Protein AF-A0A931DF26-F1 (afdb_monomer_lite)

Structure (mmCIF, N/CA/C/O backbone):
data_AF-A0A931DF26-F1
#
_entry.id   AF-A0A931DF26-F1
#
loop_
_atom_site.group_PDB
_atom_site.id
_atom_site.type_symbol
_atom_site.label_atom_id
_atom_site.label_alt_id
_atom_site.label_comp_id
_atom_site.label_asym_id
_atom_site.label_entity_id
_atom_site.label_seq_id
_atom_site.pdbx_PDB_ins_code
_atom_site.Cartn_x
_atom_site.Cartn_y
_atom_site.Cartn_z
_atom_site.occupancy
_atom_site.B_iso_or_equiv
_atom_site.auth_seq_id
_atom_site.auth_comp_id
_atom_site.auth_asym_id
_atom_site.auth_atom_id
_atom_site.pdbx_PDB_model_num
ATOM 1 N N . MET A 1 1 ? -44.031 12.448 -8.230 1.00 43.50 1 MET A N 1
ATOM 2 C CA . MET A 1 1 ? -43.509 11.241 -7.557 1.00 43.50 1 MET A CA 1
ATOM 3 C C . MET A 1 1 ? -42.138 11.600 -7.014 1.00 43.50 1 MET A C 1
ATOM 5 O O . MET A 1 1 ? -41.214 11.759 -7.795 1.00 43.50 1 MET A O 1
ATOM 9 N N . THR A 1 2 ? -42.038 11.878 -5.718 1.00 38.53 2 THR A N 1
ATOM 10 C CA . THR A 1 2 ? -40.796 12.302 -5.058 1.00 38.53 2 THR A CA 1
ATOM 11 C C . THR A 1 2 ? -40.028 11.050 -4.659 1.00 38.53 2 THR A C 1
ATOM 13 O O . THR A 1 2 ? -40.445 10.323 -3.761 1.00 38.53 2 THR A O 1
ATOM 16 N N . THR A 1 3 ? -38.940 10.750 -5.360 1.00 44.12 3 THR A N 1
ATOM 17 C CA . THR A 1 3 ? -38.010 9.684 -4.983 1.00 44.12 3 THR A CA 1
ATOM 18 C C . THR A 1 3 ? -37.317 10.112 -3.695 1.00 44.12 3 THR A C 1
ATOM 20 O O . THR A 1 3 ? -36.485 11.016 -3.698 1.00 44.12 3 THR A O 1
ATOM 23 N N . ALA A 1 4 ? -37.704 9.511 -2.571 1.00 44.88 4 ALA A N 1
ATOM 24 C CA . ALA A 1 4 ? -37.009 9.706 -1.310 1.00 44.88 4 ALA A CA 1
ATOM 25 C C . ALA A 1 4 ? -35.620 9.058 -1.414 1.00 44.88 4 ALA A C 1
ATOM 27 O O . ALA A 1 4 ? -35.497 7.834 -1.469 1.00 44.88 4 ALA A O 1
ATOM 28 N N . THR A 1 5 ? -34.576 9.883 -1.480 1.00 45.72 5 THR A N 1
ATOM 29 C CA . THR A 1 5 ? -33.185 9.441 -1.364 1.00 45.72 5 THR A CA 1
ATOM 30 C C . THR A 1 5 ? -32.969 8.938 0.060 1.00 45.72 5 THR A C 1
ATOM 32 O O . THR A 1 5 ? -32.860 9.732 0.992 1.00 45.72 5 THR A O 1
ATOM 35 N N . LEU A 1 6 ? -32.961 7.617 0.247 1.00 52.72 6 LEU A N 1
ATOM 36 C CA . LEU A 1 6 ? -32.603 7.019 1.532 1.00 52.72 6 LEU A CA 1
ATOM 37 C C . LEU A 1 6 ? -31.105 7.258 1.802 1.00 52.72 6 LEU A C 1
ATOM 39 O O . LEU A 1 6 ? -30.304 7.132 0.870 1.00 52.72 6 LEU A O 1
ATOM 43 N N . PRO A 1 7 ? -30.719 7.615 3.040 1.00 53.91 7 PRO A N 1
ATOM 44 C CA . PRO A 1 7 ? -29.331 7.898 3.377 1.00 53.91 7 PRO A CA 1
ATOM 45 C C . PRO A 1 7 ? -28.479 6.636 3.203 1.00 53.91 7 PRO A C 1
ATOM 47 O O . PRO A 1 7 ? -28.779 5.585 3.768 1.00 53.91 7 PRO A O 1
ATOM 50 N N . LEU A 1 8 ? -27.418 6.745 2.404 1.00 58.38 8 LEU A N 1
ATOM 51 C CA . LEU A 1 8 ? -26.363 5.739 2.324 1.00 58.38 8 LEU A CA 1
ATOM 52 C C . LEU A 1 8 ? -25.671 5.668 3.688 1.00 58.38 8 LEU A C 1
ATOM 54 O O . LEU A 1 8 ? -25.269 6.698 4.232 1.00 58.38 8 LEU A O 1
ATOM 58 N N . THR A 1 9 ? -25.529 4.465 4.245 1.00 68.62 9 THR A N 1
ATOM 59 C CA . THR A 1 9 ? -24.714 4.283 5.450 1.00 68.62 9 THR A CA 1
ATOM 60 C C . THR A 1 9 ? -23.270 4.139 4.990 1.00 68.62 9 THR A C 1
ATOM 62 O O . THR A 1 9 ? -22.875 3.088 4.493 1.00 68.62 9 THR A O 1
ATOM 65 N N . SER A 1 10 ? -22.498 5.222 5.077 1.00 75.12 10 SER A N 1
ATOM 66 C CA . SER A 1 10 ? -21.069 5.199 4.774 1.00 75.12 10 SER A CA 1
ATOM 67 C C . SER A 1 10 ? -20.276 4.832 6.026 1.00 75.12 10 SER A C 1
ATOM 69 O O . SER A 1 10 ? -20.421 5.434 7.092 1.00 75.12 10 SER A O 1
ATOM 71 N N . ILE A 1 11 ? -19.431 3.813 5.905 1.00 82.75 11 ILE A N 1
ATOM 72 C CA . ILE A 1 11 ? -18.545 3.356 6.973 1.00 82.75 11 ILE A CA 1
ATOM 73 C C . ILE A 1 11 ? -17.156 3.904 6.678 1.00 82.75 11 ILE A C 1
ATOM 75 O O . ILE A 1 11 ? -16.602 3.662 5.611 1.00 82.75 11 ILE A O 1
ATOM 79 N N . ARG A 1 12 ? -16.574 4.650 7.619 1.00 84.50 12 ARG A N 1
ATOM 80 C CA . ARG A 1 12 ? -15.250 5.264 7.456 1.00 84.50 12 ARG A CA 1
ATOM 81 C C . ARG A 1 12 ? -14.206 4.571 8.321 1.00 84.50 12 ARG A C 1
ATOM 83 O O . ARG A 1 12 ? -14.459 4.269 9.487 1.00 84.50 12 ARG A O 1
ATOM 90 N N . CYS A 1 13 ? -13.009 4.387 7.772 1.00 86.56 13 CYS A N 1
ATOM 91 C CA . CYS A 1 13 ? -11.859 3.934 8.544 1.00 86.56 13 CYS A CA 1
ATOM 92 C C . CYS A 1 13 ? -11.467 5.010 9.560 1.00 86.56 13 CYS A C 1
ATOM 94 O O . CYS A 1 13 ? -11.355 6.186 9.222 1.00 86.56 13 CYS A O 1
ATOM 96 N N . GLN A 1 14 ? -11.210 4.628 10.810 1.00 89.19 14 GLN A N 1
ATOM 97 C CA . GLN A 1 14 ? -10.779 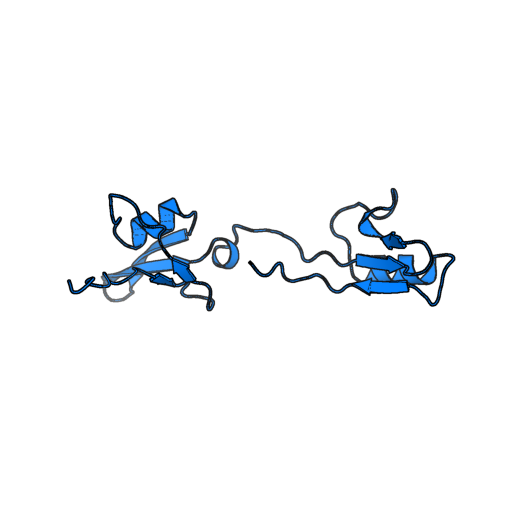5.606 11.814 1.00 89.19 14 GLN A CA 1
ATOM 98 C C . GLN A 1 14 ? -9.331 6.080 11.639 1.00 89.19 14 GLN A C 1
ATOM 100 O O . GLN A 1 14 ? -8.944 7.060 12.268 1.00 89.19 14 GLN A O 1
ATOM 105 N N . ASN A 1 15 ? -8.534 5.407 10.805 1.00 85.38 15 ASN A N 1
ATOM 106 C CA . ASN A 1 15 ? -7.107 5.694 10.642 1.00 85.38 15 ASN A CA 1
ATOM 107 C C . ASN A 1 15 ? -6.750 6.327 9.282 1.00 85.38 15 ASN A C 1
ATOM 109 O O . ASN A 1 15 ? -5.648 6.835 9.113 1.00 85.38 15 ASN A O 1
ATOM 113 N N . CYS A 1 16 ? -7.659 6.309 8.303 1.00 80.12 16 CYS A N 1
ATOM 114 C CA . CYS A 1 16 ? -7.417 6.843 6.959 1.00 80.12 16 CYS A CA 1
ATOM 115 C C . CYS A 1 16 ? -8.728 7.366 6.326 1.00 80.12 16 CYS A C 1
ATOM 117 O O . CYS A 1 16 ? -9.807 7.156 6.884 1.00 80.12 16 CYS A O 1
ATOM 119 N N . PRO A 1 17 ? -8.691 8.086 5.187 1.00 84.69 17 PRO A N 1
ATOM 120 C CA . PRO A 1 17 ? -9.901 8.638 4.574 1.00 84.69 17 PRO A CA 1
ATOM 121 C C . PRO A 1 17 ? -10.759 7.598 3.835 1.00 84.69 17 PRO A C 1
ATOM 123 O O . PRO A 1 17 ? -11.815 7.967 3.336 1.00 84.69 17 PRO A O 1
ATOM 126 N N . VAL A 1 18 ? -10.342 6.326 3.777 1.00 79.31 18 VAL A N 1
ATOM 127 C CA . VAL A 1 18 ? -11.081 5.261 3.085 1.00 79.31 18 VAL A CA 1
ATOM 128 C C . VAL A 1 18 ? -12.474 5.092 3.688 1.00 79.31 18 VAL A C 1
ATOM 130 O O . VAL A 1 18 ? -12.644 4.990 4.910 1.00 79.31 18 VAL A O 1
ATOM 133 N N . THR A 1 19 ? -13.461 5.030 2.801 1.00 83.44 19 THR A N 1
ATOM 134 C CA . THR A 1 19 ? -14.866 4.788 3.113 1.00 83.44 19 THR A CA 1
ATOM 135 C C . THR A 1 19 ? -15.371 3.583 2.340 1.00 83.44 19 THR A C 1
ATOM 137 O O . THR A 1 19 ? -15.035 3.409 1.174 1.00 83.44 19 THR A O 1
ATOM 140 N N . PHE A 1 20 ? -16.202 2.778 2.985 1.00 76.81 20 PHE A N 1
ATOM 141 C CA . PHE A 1 20 ? -16.990 1.736 2.352 1.00 76.81 20 PHE A CA 1
ATOM 142 C C . PHE A 1 20 ? -18.447 2.189 2.297 1.00 76.81 20 PHE A C 1
ATOM 144 O O . PHE A 1 20 ? -19.022 2.597 3.312 1.00 76.81 20 PHE A O 1
ATOM 151 N N . GLU A 1 21 ? -19.027 2.127 1.106 1.00 76.94 21 GLU A N 1
ATOM 152 C CA . GLU A 1 21 ? -20.457 2.312 0.899 1.00 76.94 21 GLU A CA 1
ATOM 153 C C . GLU A 1 21 ? -21.104 0.933 0.812 1.00 76.94 21 GLU A C 1
ATOM 155 O O . GLU A 1 21 ? -20.734 0.120 -0.034 1.00 76.94 21 GLU A O 1
ATOM 160 N N . GLU A 1 22 ? -22.054 0.652 1.700 1.00 63.22 22 GLU A N 1
ATOM 161 C CA . GLU A 1 22 ? -22.740 -0.637 1.703 1.00 63.22 22 GLU A CA 1
ATOM 162 C C . GLU A 1 22 ? -23.566 -0.786 0.406 1.00 63.22 22 GLU A C 1
ATOM 164 O O . GLU A 1 22 ? -24.458 0.038 0.150 1.00 63.22 22 GLU A O 1
ATOM 169 N N . PRO A 1 23 ? -23.292 -1.794 -0.450 1.00 53.47 23 PRO A N 1
ATOM 170 C CA . PRO A 1 23 ? -24.066 -1.999 -1.666 1.00 53.47 23 PRO A CA 1
ATOM 171 C C . PRO A 1 23 ? -25.513 -2.325 -1.285 1.00 53.47 23 PRO A C 1
ATOM 173 O O . PRO A 1 23 ? -25.767 -3.179 -0.440 1.00 53.47 23 PRO A O 1
ATOM 176 N N . ARG A 1 24 ? -26.468 -1.616 -1.903 1.00 53.25 24 ARG A N 1
ATOM 177 C CA . ARG A 1 24 ? -27.909 -1.676 -1.595 1.00 53.25 24 ARG A CA 1
ATOM 178 C C . ARG A 1 24 ? -28.425 -3.123 -1.550 1.00 53.25 24 ARG A C 1
ATOM 180 O O . ARG A 1 24 ? -28.730 -3.708 -2.587 1.00 53.25 24 ARG A O 1
ATOM 187 N N . GLY A 1 25 ? -28.567 -3.671 -0.345 1.00 53.19 25 GLY A N 1
ATOM 188 C CA . GLY A 1 25 ? -29.165 -4.977 -0.074 1.00 53.19 25 GLY A CA 1
ATOM 189 C C . GLY A 1 25 ? -30.521 -4.871 0.628 1.00 53.19 25 GLY A C 1
ATOM 190 O O . GLY A 1 25 ? -30.892 -3.828 1.158 1.00 53.19 25 GLY A O 1
ATOM 191 N N . ARG A 1 26 ? -31.275 -5.980 0.655 1.00 50.00 26 ARG A N 1
ATOM 192 C CA . ARG A 1 26 ? -32.592 -6.096 1.325 1.00 50.00 26 ARG A CA 1
ATOM 193 C C . ARG A 1 26 ? -32.511 -6.020 2.861 1.00 50.00 26 ARG A C 1
ATOM 195 O O . ARG A 1 26 ? -33.544 -5.979 3.521 1.00 50.00 26 ARG A O 1
ATOM 202 N N . TYR A 1 27 ? -31.295 -6.009 3.401 1.00 52.75 27 TYR A N 1
ATOM 203 C CA . TYR A 1 27 ? -30.974 -5.968 4.820 1.00 52.75 27 TYR A CA 1
ATOM 204 C C . TYR A 1 27 ? -29.876 -4.923 5.013 1.00 52.75 27 TYR A C 1
ATOM 206 O O . TYR A 1 27 ? -28.766 -5.130 4.536 1.00 52.75 27 TYR A O 1
ATOM 214 N N . THR A 1 28 ? -30.187 -3.806 5.672 1.00 59.91 28 THR A N 1
ATOM 215 C CA . THR A 1 28 ? -29.172 -2.900 6.217 1.00 59.91 28 THR A CA 1
ATOM 216 C C . THR A 1 28 ? -28.641 -3.531 7.492 1.00 59.91 28 THR A C 1
ATOM 218 O O . THR A 1 28 ? -29.369 -3.652 8.482 1.00 59.91 28 THR A O 1
ATOM 221 N N . LEU A 1 29 ? -27.392 -3.987 7.463 1.00 59.25 29 LEU A N 1
ATOM 222 C CA . LEU A 1 29 ? -26.734 -4.448 8.680 1.00 59.25 29 LEU A CA 1
ATOM 223 C C . LEU A 1 29 ? -26.373 -3.229 9.550 1.00 59.25 29 LEU A C 1
ATOM 225 O O . LEU A 1 29 ? -26.131 -2.139 9.025 1.00 59.25 29 LEU A O 1
ATOM 229 N N . PRO A 1 30 ? -26.320 -3.359 10.888 1.00 66.75 30 PRO A N 1
ATOM 230 C CA . PRO A 1 30 ? -25.681 -2.345 11.719 1.00 66.75 30 PRO A CA 1
ATOM 231 C C . PRO A 1 30 ? -24.259 -2.073 11.209 1.00 66.75 30 PRO A C 1
ATOM 233 O O . PRO A 1 30 ? -23.570 -3.001 10.791 1.00 66.75 30 PRO A O 1
ATOM 236 N N . GLY A 1 31 ? -23.784 -0.824 11.281 1.00 73.25 31 GLY A N 1
ATOM 237 C CA . GLY A 1 31 ? -22.517 -0.428 10.641 1.00 73.25 31 GLY A CA 1
ATOM 238 C C . GLY A 1 31 ? -21.291 -1.266 11.041 1.00 73.25 31 GLY A C 1
ATOM 239 O O . GLY A 1 31 ? -20.374 -1.434 10.245 1.00 73.25 31 GLY A O 1
ATOM 240 N N . ALA A 1 32 ? -21.275 -1.846 12.245 1.00 78.81 32 ALA A N 1
ATOM 241 C CA . ALA A 1 32 ? -20.231 -2.782 12.666 1.00 78.81 32 ALA A CA 1
ATOM 242 C C . ALA A 1 32 ? -20.317 -4.139 11.941 1.00 78.81 32 ALA A C 1
ATOM 244 O O . ALA A 1 32 ? -19.299 -4.678 11.515 1.00 78.81 32 ALA A O 1
ATOM 245 N N . ASP A 1 33 ? -21.515 -4.687 11.765 1.00 80.88 33 ASP A N 1
ATOM 246 C CA . ASP A 1 33 ? -21.711 -5.977 11.099 1.00 80.88 33 ASP A CA 1
ATOM 247 C C . ASP A 1 33 ? -21.530 -5.859 9.587 1.00 80.88 33 ASP A C 1
ATOM 249 O O . ASP A 1 33 ? -20.898 -6.721 8.979 1.00 80.88 33 ASP A O 1
ATOM 253 N N . ALA A 1 34 ? -21.977 -4.748 9.000 1.00 78.88 34 ALA A N 1
ATOM 254 C CA . ALA A 1 34 ? -21.681 -4.389 7.618 1.00 78.88 34 ALA A CA 1
ATOM 255 C C . ALA A 1 34 ? -20.167 -4.274 7.369 1.00 78.88 34 ALA A C 1
ATOM 257 O O . ALA A 1 34 ? -19.653 -4.837 6.404 1.00 78.88 34 ALA A O 1
ATOM 258 N N . ALA A 1 35 ? -19.429 -3.620 8.276 1.00 80.81 35 ALA A N 1
ATOM 259 C CA . ALA A 1 35 ? -17.972 -3.536 8.197 1.00 80.81 35 ALA A CA 1
ATOM 260 C C . ALA A 1 35 ? -17.320 -4.929 8.250 1.00 80.81 35 ALA A C 1
ATOM 262 O O . ALA A 1 35 ? -16.479 -5.247 7.410 1.00 80.81 35 ALA A O 1
ATOM 263 N N . ARG A 1 36 ? -17.733 -5.789 9.192 1.00 84.00 36 ARG A N 1
ATOM 264 C CA . ARG A 1 36 ? -17.226 -7.171 9.283 1.00 84.00 36 ARG A CA 1
ATOM 265 C C . ARG A 1 36 ? -17.517 -7.969 8.012 1.00 84.00 36 ARG A C 1
ATOM 267 O O . ARG A 1 36 ? -16.624 -8.651 7.518 1.00 84.00 36 ARG A O 1
ATOM 274 N N . ALA A 1 37 ? -18.733 -7.865 7.475 1.00 80.31 37 ALA A N 1
ATOM 275 C CA . ALA A 1 37 ? -19.131 -8.530 6.235 1.00 80.31 37 ALA A CA 1
ATOM 276 C C . ALA A 1 37 ? -18.310 -8.049 5.026 1.00 80.31 37 ALA A C 1
ATOM 278 O O . ALA A 1 37 ? -18.002 -8.841 4.142 1.00 80.31 37 ALA A O 1
ATOM 279 N N . ALA A 1 38 ? -17.890 -6.780 5.028 1.00 77.44 38 ALA A N 1
ATOM 280 C CA . ALA A 1 38 ? -16.990 -6.202 4.032 1.00 77.44 38 ALA A CA 1
ATOM 281 C C . ALA A 1 38 ? -15.501 -6.552 4.254 1.00 77.44 38 ALA A C 1
ATOM 283 O O . ALA A 1 38 ? -14.636 -6.015 3.565 1.00 77.44 38 ALA A O 1
ATOM 284 N N . GLY A 1 39 ? -15.169 -7.404 5.232 1.00 81.06 39 GLY A N 1
ATOM 285 C CA . GLY A 1 39 ? -13.789 -7.788 5.552 1.00 81.06 39 GLY A CA 1
ATOM 286 C C . GLY A 1 39 ? -13.015 -6.757 6.380 1.00 81.06 39 GLY A C 1
ATOM 287 O O . GLY A 1 39 ? -11.815 -6.919 6.612 1.00 81.06 39 GLY A O 1
ATOM 288 N N . TRP A 1 40 ? -13.673 -5.701 6.863 1.00 87.56 40 TRP A N 1
ATOM 289 C CA . TRP A 1 40 ? -13.044 -4.703 7.719 1.00 87.56 40 TRP A CA 1
ATOM 290 C C . TRP A 1 40 ? -12.882 -5.227 9.145 1.00 87.56 40 TRP A C 1
ATOM 292 O O . TRP A 1 40 ? -13.651 -6.052 9.642 1.00 87.56 40 TRP A O 1
ATOM 302 N N . THR A 1 41 ? -11.870 -4.714 9.842 1.00 89.69 41 THR A N 1
ATOM 303 C CA . THR A 1 41 ? -11.641 -5.068 11.242 1.00 89.69 41 THR A CA 1
ATOM 304 C C . THR A 1 41 ? -12.435 -4.144 12.144 1.00 89.69 41 THR A C 1
ATOM 306 O O . THR A 1 41 ? -12.226 -2.931 12.158 1.00 89.69 41 THR A O 1
ATOM 309 N N . VAL A 1 42 ? -13.314 -4.740 12.942 1.00 90.88 42 VAL A N 1
ATOM 310 C CA . VAL A 1 42 ? -14.060 -4.040 13.981 1.00 90.88 42 VAL A CA 1
ATOM 311 C C . VAL A 1 42 ? -13.498 -4.433 15.335 1.00 90.88 42 VAL A C 1
ATOM 313 O O . VAL A 1 42 ? -13.507 -5.607 15.702 1.00 90.88 42 VAL A O 1
ATOM 316 N N . TRP A 1 43 ? -13.002 -3.444 16.067 1.00 89.69 43 TRP A N 1
ATOM 317 C CA . TRP A 1 43 ? -12.562 -3.591 17.443 1.00 89.69 43 TRP A CA 1
ATOM 318 C C . TRP A 1 43 ? -13.643 -3.077 18.387 1.00 89.69 43 TRP A C 1
ATOM 320 O O . TRP A 1 43 ? -14.136 -1.959 18.228 1.00 89.69 43 TRP A O 1
ATOM 330 N N . GLU A 1 44 ? -13.983 -3.884 19.383 1.00 91.50 44 GLU A N 1
ATOM 331 C CA . GLU A 1 44 ? -14.911 -3.528 20.450 1.00 91.50 44 GLU A CA 1
ATOM 332 C C . GLU A 1 44 ? -14.183 -3.640 21.781 1.00 91.50 44 GLU A C 1
ATOM 334 O O . GLU A 1 44 ? -13.509 -4.631 22.062 1.00 91.50 44 GLU A O 1
ATOM 339 N N . GLY A 1 45 ? -14.314 -2.614 22.609 1.00 89.31 45 GLY A N 1
ATOM 340 C CA . GLY A 1 45 ? -13.715 -2.614 23.931 1.00 89.31 45 GLY A CA 1
ATOM 341 C C . GLY A 1 45 ? -14.261 -1.495 24.792 1.00 89.31 45 GLY A C 1
ATOM 342 O O . GLY A 1 45 ? -15.094 -0.698 24.361 1.00 89.31 45 GLY A O 1
ATOM 343 N N . ASN A 1 46 ? -13.776 -1.435 26.024 1.00 93.88 46 ASN A N 1
ATOM 344 C CA . ASN A 1 46 ? -14.124 -0.371 26.952 1.00 93.88 46 ASN A CA 1
ATOM 345 C C . ASN A 1 46 ? -13.012 0.674 26.972 1.00 93.88 46 ASN A C 1
ATO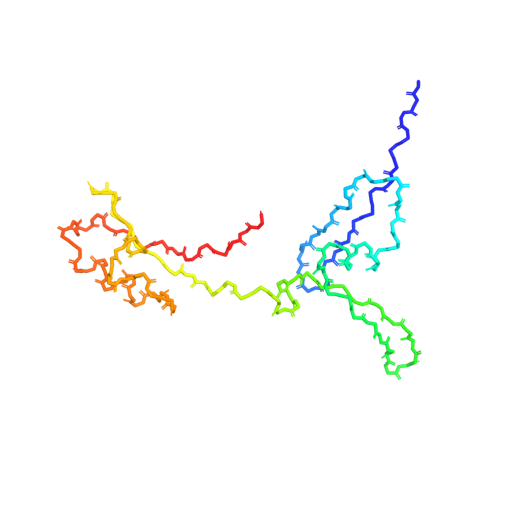M 347 O O . ASN A 1 46 ? -11.825 0.344 26.969 1.00 93.88 46 ASN A O 1
ATOM 351 N N . THR A 1 47 ? -13.388 1.949 27.007 1.00 87.19 47 THR A N 1
ATOM 352 C CA . THR A 1 47 ? -12.442 3.010 27.358 1.00 87.19 47 THR A CA 1
ATOM 353 C C . THR A 1 47 ? -12.016 2.866 28.819 1.00 87.19 47 THR A C 1
ATOM 355 O O . THR A 1 47 ? -12.673 2.183 29.606 1.00 87.19 47 THR A O 1
ATOM 358 N N . LEU A 1 48 ? -10.959 3.580 29.219 1.00 87.88 48 LEU A N 1
ATOM 359 C CA . LEU A 1 48 ? -10.534 3.656 30.624 1.00 87.88 48 LEU A CA 1
ATOM 360 C C . LEU A 1 48 ? -11.658 4.129 31.569 1.00 87.88 48 LEU A C 1
ATOM 362 O O . LEU A 1 48 ? -11.636 3.807 32.749 1.00 87.88 48 LEU A O 1
ATOM 366 N N . GLY A 1 49 ? -12.657 4.855 31.051 1.00 91.38 49 GLY A N 1
ATOM 367 C CA . GLY A 1 49 ? -13.845 5.287 31.795 1.00 91.38 49 GLY A CA 1
ATOM 368 C C . GLY A 1 49 ? -15.010 4.288 31.792 1.00 91.38 49 GLY A C 1
ATOM 369 O O . GLY A 1 49 ? -16.117 4.669 32.156 1.00 91.38 49 GLY A O 1
ATOM 370 N N . GLY A 1 50 ? -14.814 3.051 31.322 1.00 89.94 50 GLY A N 1
ATOM 371 C CA . GLY A 1 50 ? -15.843 2.001 31.306 1.00 89.94 50 GLY A CA 1
ATOM 372 C C . GLY A 1 50 ? -16.892 2.127 30.195 1.00 89.94 50 GLY A C 1
ATOM 373 O O . GLY A 1 50 ? -17.834 1.341 30.152 1.00 89.94 50 GLY A O 1
ATOM 374 N N . LYS A 1 51 ? -16.749 3.093 29.279 1.00 90.44 51 LYS A N 1
ATOM 375 C CA . LYS A 1 51 ? -17.673 3.264 28.149 1.00 90.44 51 LYS A CA 1
ATOM 376 C C . LYS A 1 51 ? -17.314 2.304 27.018 1.00 90.44 51 LYS A C 1
ATOM 378 O O . LYS A 1 51 ? -16.174 2.325 26.554 1.00 90.44 51 LYS A O 1
ATOM 383 N N . GLN A 1 52 ? -18.296 1.557 26.520 1.00 89.56 52 GLN A N 1
ATOM 384 C CA . GLN A 1 52 ? -18.128 0.721 25.335 1.00 89.56 52 GLN A CA 1
ATOM 385 C C . GLN A 1 52 ? -17.884 1.589 24.092 1.00 89.56 52 GLN A C 1
ATOM 387 O O . GLN A 1 52 ? -18.584 2.577 23.848 1.00 89.56 52 GLN A O 1
ATOM 392 N N . VAL A 1 53 ? -16.867 1.232 23.317 1.00 88.06 53 VAL A N 1
ATOM 393 C CA . VAL A 1 53 ? -16.496 1.889 22.065 1.00 88.06 53 VAL A CA 1
ATOM 394 C C . VAL A 1 53 ? -16.280 0.854 20.973 1.00 88.06 53 VAL A C 1
ATOM 396 O O . VAL A 1 53 ? -15.707 -0.210 21.202 1.00 88.06 53 VAL A O 1
ATOM 399 N N . THR A 1 54 ? -16.702 1.219 19.768 1.00 87.56 54 THR A N 1
ATOM 400 C CA . THR A 1 54 ? -16.487 0.440 18.552 1.00 87.56 54 THR A CA 1
ATOM 401 C C . THR A 1 54 ? -15.581 1.240 17.628 1.00 87.56 54 THR A C 1
ATOM 403 O O . THR A 1 54 ? -15.836 2.416 17.353 1.00 87.56 54 THR A O 1
ATOM 406 N N . ARG A 1 55 ? -14.498 0.619 17.162 1.00 89.00 55 ARG A N 1
ATOM 407 C CA . ARG A 1 55 ? -13.573 1.195 16.184 1.00 89.00 55 ARG A CA 1
ATOM 408 C C . ARG A 1 55 ? -13.539 0.333 14.940 1.00 89.00 55 ARG A C 1
ATOM 410 O O . ARG A 1 55 ? -13.497 -0.887 15.033 1.00 89.00 55 ARG A O 1
ATOM 417 N N . VAL A 1 56 ? -13.549 0.983 13.786 1.00 89.00 56 VAL A N 1
ATOM 418 C CA . VAL A 1 56 ? -13.615 0.324 12.485 1.00 89.00 56 VAL A CA 1
ATOM 419 C C . VAL A 1 56 ? -12.373 0.701 11.687 1.00 89.00 56 VAL A C 1
ATOM 421 O O . VAL A 1 56 ? -12.051 1.882 11.534 1.00 89.00 56 VAL A O 1
ATOM 424 N N . TYR A 1 57 ? -11.667 -0.316 11.209 1.00 88.50 57 TYR A N 1
ATOM 425 C CA . TYR A 1 57 ? -10.418 -0.199 10.470 1.00 88.50 57 TYR A CA 1
ATOM 426 C C . TYR A 1 57 ? -10.552 -0.931 9.140 1.00 88.50 57 TYR A C 1
ATOM 428 O O . TYR A 1 57 ? -10.986 -2.085 9.110 1.00 88.50 57 TYR A O 1
ATOM 436 N N . CYS A 1 58 ? -10.158 -0.281 8.045 1.00 85.00 58 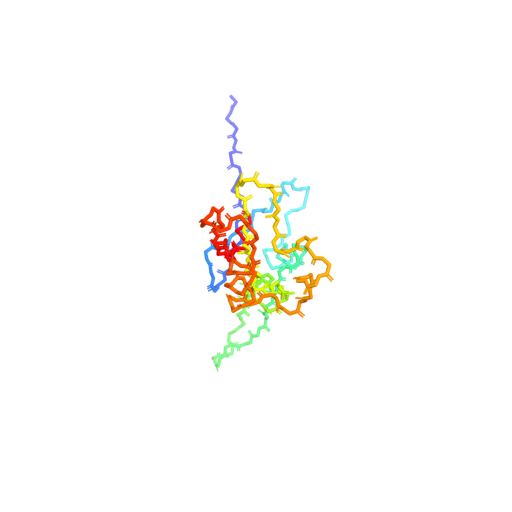CYS A N 1
ATOM 437 C CA . CYS A 1 58 ? -10.039 -0.971 6.765 1.00 85.00 58 CYS A CA 1
ATOM 438 C C . CYS A 1 58 ? -8.985 -2.094 6.859 1.00 85.00 58 CYS A C 1
ATOM 440 O O . CYS A 1 58 ? -8.109 -2.024 7.734 1.00 85.00 58 CYS A O 1
ATOM 442 N N . PRO A 1 59 ? -9.040 -3.115 5.982 1.00 81.81 59 PRO A N 1
ATOM 443 C CA . PRO A 1 59 ? -8.092 -4.236 5.998 1.00 81.81 59 PRO A CA 1
ATOM 444 C C . PRO A 1 59 ? -6.623 -3.787 6.062 1.00 81.81 59 PRO A C 1
ATOM 446 O O . PRO A 1 59 ? -5.829 -4.352 6.812 1.00 81.81 59 PRO A O 1
ATOM 449 N N . TRP A 1 60 ? -6.300 -2.684 5.388 1.00 75.56 60 TRP A N 1
ATOM 450 C CA . TRP A 1 60 ? -4.971 -2.079 5.342 1.00 75.56 60 TRP A CA 1
ATOM 451 C C . TRP A 1 60 ? -4.522 -1.544 6.702 1.00 75.56 60 TRP A C 1
ATOM 453 O O . TRP A 1 60 ? -3.494 -1.947 7.237 1.00 75.56 60 TRP A O 1
ATOM 463 N N . CYS A 1 61 ? -5.316 -0.660 7.313 1.00 82.31 61 CYS A N 1
ATOM 464 C CA . CYS A 1 61 ? -4.995 -0.090 8.626 1.00 82.31 61 CYS A CA 1
ATOM 465 C C . CYS A 1 61 ? -5.066 -1.120 9.758 1.00 82.31 61 CYS A C 1
ATOM 467 O O . CYS A 1 61 ? -4.500 -0.892 10.823 1.00 82.31 61 CYS A O 1
ATOM 469 N N . ALA A 1 62 ? -5.750 -2.241 9.533 1.00 83.69 62 ALA A N 1
ATOM 470 C CA . ALA A 1 62 ? -5.752 -3.383 10.433 1.00 83.69 62 ALA A CA 1
ATOM 471 C C . ALA A 1 62 ? -4.535 -4.313 10.250 1.00 83.69 62 ALA A C 1
ATOM 473 O O . ALA A 1 62 ? -4.442 -5.314 10.957 1.00 83.69 62 ALA A O 1
ATOM 474 N N . GLY A 1 63 ? -3.628 -4.014 9.310 1.00 74.19 63 GLY A N 1
ATOM 475 C CA . GLY A 1 63 ? -2.441 -4.823 9.023 1.00 74.19 63 GLY A CA 1
ATOM 476 C C . GLY A 1 63 ? -2.745 -6.159 8.340 1.00 74.19 63 GLY A C 1
ATOM 477 O O . GLY A 1 63 ? -1.961 -7.096 8.475 1.00 74.19 63 GLY A O 1
ATOM 478 N N . ARG A 1 64 ? -3.896 -6.276 7.659 1.00 63.91 64 ARG A N 1
ATOM 479 C CA . ARG A 1 64 ? -4.333 -7.512 6.986 1.00 63.91 64 ARG A CA 1
ATOM 480 C C . ARG A 1 64 ? -3.972 -7.585 5.502 1.00 63.91 64 ARG A C 1
ATOM 482 O O . ARG A 1 64 ? -3.989 -8.687 4.967 1.00 63.91 64 ARG A O 1
ATOM 489 N N . GLU A 1 65 ? -3.609 -6.474 4.862 1.00 55.56 65 GLU A N 1
ATOM 490 C CA . GLU A 1 65 ? -3.021 -6.477 3.514 1.00 55.56 65 GLU A CA 1
ATOM 491 C C . GLU A 1 65 ? -1.524 -6.177 3.602 1.00 55.56 65 GLU A C 1
ATOM 493 O O . GLU A 1 65 ? -1.107 -5.069 3.936 1.00 55.56 65 GLU A O 1
ATOM 498 N N . LYS A 1 66 ? -0.721 -7.215 3.354 1.00 51.50 66 LYS A N 1
ATOM 499 C CA . LYS A 1 66 ? 0.716 -7.127 3.094 1.00 51.50 66 LYS A CA 1
ATOM 500 C C . LYS A 1 66 ? 0.927 -7.158 1.575 1.00 51.50 66 LYS A C 1
ATOM 502 O O . LYS A 1 66 ? 1.392 -8.170 1.065 1.00 51.50 66 LYS A O 1
ATOM 507 N N . SER A 1 67 ? 0.556 -6.119 0.831 1.00 55.88 67 SER A N 1
ATOM 508 C CA . SER A 1 67 ? 1.269 -5.886 -0.429 1.00 55.88 67 SER A CA 1
ATOM 509 C C . SER A 1 67 ? 2.488 -5.041 -0.073 1.00 55.88 67 SER A C 1
ATOM 511 O O . SER A 1 67 ? 2.382 -3.868 0.288 1.00 55.88 67 SER A O 1
ATOM 513 N N . GLU A 1 68 ? 3.660 -5.680 -0.024 1.00 58.41 68 GLU A N 1
ATOM 514 C CA . GLU A 1 68 ? 4.910 -4.931 0.079 1.00 58.41 68 GLU A CA 1
ATOM 515 C C . GLU A 1 68 ? 5.024 -4.038 -1.165 1.00 58.41 68 GLU A C 1
ATOM 517 O O . GLU A 1 68 ? 4.708 -4.485 -2.269 1.00 58.41 68 GLU A O 1
ATOM 522 N N . PRO A 1 69 ? 5.398 -2.757 -1.015 1.00 60.88 69 PRO A N 1
ATOM 523 C CA . PRO A 1 69 ? 5.498 -1.849 -2.148 1.00 60.88 69 PRO A CA 1
ATOM 524 C C . PRO A 1 69 ? 6.572 -2.350 -3.125 1.00 60.88 69 PRO A C 1
ATOM 526 O O . PRO A 1 69 ? 7.762 -2.273 -2.821 1.00 60.88 69 PRO A O 1
ATOM 529 N N . LYS A 1 70 ? 6.153 -2.837 -4.300 1.00 74.31 70 LYS A N 1
ATOM 530 C CA . LYS A 1 70 ? 7.047 -3.365 -5.342 1.00 74.31 70 LYS A CA 1
ATOM 531 C C . LYS A 1 70 ? 7.542 -2.256 -6.259 1.00 74.31 70 LYS A C 1
ATOM 533 O O . LYS A 1 70 ? 6.744 -1.627 -6.953 1.00 74.31 70 LYS A O 1
ATOM 538 N N . TRP A 1 71 ? 8.847 -2.001 -6.250 1.00 84.12 71 TRP A N 1
ATOM 539 C CA . TRP A 1 71 ? 9.467 -1.181 -7.292 1.00 84.12 71 TRP A CA 1
ATOM 540 C C . TRP A 1 71 ? 9.426 -1.927 -8.633 1.00 84.12 71 TRP A C 1
ATOM 542 O O . TRP A 1 71 ? 9.240 -3.139 -8.660 1.00 84.12 71 TRP A O 1
ATOM 552 N N . ASP A 1 72 ? 9.573 -1.213 -9.743 1.00 86.69 72 ASP A N 1
ATOM 553 C CA . ASP A 1 72 ? 9.727 -1.821 -11.069 1.00 86.69 72 ASP A CA 1
ATOM 554 C C . ASP A 1 72 ? 10.586 -0.897 -11.951 1.00 86.69 72 ASP A C 1
ATOM 556 O O . ASP A 1 72 ? 10.803 0.277 -11.627 1.00 86.69 72 ASP A O 1
ATOM 560 N N . ALA A 1 73 ? 11.110 -1.414 -13.057 1.00 88.00 73 ALA A N 1
ATOM 561 C CA . ALA A 1 73 ? 11.821 -0.631 -14.064 1.00 88.00 73 ALA A CA 1
ATOM 562 C C . ALA A 1 73 ? 11.342 -1.061 -15.449 1.00 88.00 73 ALA A C 1
ATOM 564 O O . ALA A 1 73 ? 11.210 -2.253 -15.708 1.00 88.00 73 ALA A O 1
ATOM 565 N N . ARG A 1 74 ? 11.056 -0.098 -16.331 1.00 90.69 74 ARG A N 1
ATOM 566 C CA . ARG A 1 74 ? 10.472 -0.366 -17.652 1.00 90.69 74 ARG A CA 1
ATOM 567 C C . ARG A 1 74 ? 11.285 0.263 -18.760 1.00 90.69 74 ARG A C 1
ATOM 569 O O . ARG A 1 74 ? 11.717 1.410 -18.640 1.00 90.69 74 ARG A O 1
ATOM 576 N N . CYS A 1 75 ? 11.467 -0.482 -19.845 1.00 91.62 75 CYS A N 1
ATOM 577 C CA . CYS A 1 75 ? 12.112 0.009 -21.051 1.00 91.62 75 CYS A CA 1
ATOM 578 C C . CYS A 1 75 ? 11.085 0.347 -22.134 1.00 91.62 75 CYS A C 1
ATOM 580 O O . CYS A 1 75 ? 10.365 -0.528 -22.600 1.00 91.62 75 CYS A O 1
ATOM 582 N N . GLU A 1 76 ? 11.082 1.590 -22.615 1.00 87.75 76 GLU A N 1
ATOM 583 C CA . GLU A 1 76 ? 10.174 2.014 -23.696 1.00 87.75 76 GLU A CA 1
ATOM 584 C C . GLU A 1 76 ? 10.599 1.503 -25.082 1.00 87.75 76 GLU A C 1
ATOM 586 O O . GLU A 1 76 ? 9.804 1.482 -26.017 1.00 87.75 76 GLU A O 1
ATOM 591 N N . THR A 1 77 ? 11.859 1.089 -25.233 1.00 89.12 77 THR A N 1
ATOM 592 C CA . THR A 1 77 ? 12.422 0.674 -26.526 1.00 89.12 77 THR A CA 1
ATOM 593 C C . THR A 1 77 ? 12.085 -0.772 -26.875 1.00 89.12 77 THR A C 1
ATOM 595 O O . THR A 1 77 ? 11.861 -1.091 -28.042 1.00 89.12 77 THR A O 1
ATOM 598 N N . CYS A 1 78 ? 12.091 -1.664 -25.887 1.00 90.00 78 CYS A N 1
ATOM 599 C CA . CYS A 1 78 ? 11.824 -3.092 -26.075 1.00 90.00 78 CYS A CA 1
ATOM 600 C C . CYS A 1 78 ? 10.597 -3.593 -25.310 1.00 90.00 78 CYS A C 1
ATOM 602 O O . CYS A 1 78 ? 10.319 -4.787 -25.389 1.00 90.00 78 CYS A O 1
ATOM 604 N N . ASP A 1 79 ? 9.884 -2.698 -24.619 1.00 87.25 79 ASP A N 1
ATOM 605 C CA . ASP A 1 79 ? 8.650 -2.983 -23.880 1.00 87.25 79 ASP A CA 1
ATOM 606 C C . ASP A 1 79 ? 8.815 -4.091 -22.824 1.00 87.25 79 ASP A C 1
ATOM 608 O O . ASP A 1 79 ? 7.927 -4.907 -22.608 1.00 87.25 79 ASP A O 1
ATOM 612 N N . SER A 1 80 ? 9.993 -4.151 -22.191 1.00 87.75 80 SER A N 1
ATOM 613 C CA . SER A 1 80 ? 10.290 -5.100 -21.112 1.00 87.75 80 SER A CA 1
ATOM 614 C C . SER A 1 80 ? 10.215 -4.430 -19.743 1.00 87.75 80 SER A C 1
ATOM 616 O O . SER A 1 80 ? 10.721 -3.310 -19.581 1.00 87.75 80 SER A O 1
ATOM 618 N N . ALA A 1 81 ? 9.675 -5.141 -18.753 1.00 85.38 81 ALA A N 1
ATOM 619 C CA . ALA A 1 81 ? 9.724 -4.757 -17.347 1.00 85.38 81 ALA A CA 1
ATOM 620 C C . ALA A 1 81 ? 10.656 -5.669 -16.536 1.00 85.38 81 ALA A C 1
ATOM 622 O O . ALA A 1 81 ? 10.719 -6.877 -16.764 1.00 85.38 81 ALA A O 1
ATOM 623 N N . ALA A 1 82 ? 11.350 -5.099 -15.550 1.00 84.19 82 ALA A N 1
ATOM 624 C CA . ALA A 1 82 ? 12.224 -5.856 -14.657 1.00 84.19 82 ALA A CA 1
ATOM 625 C C . ALA A 1 82 ? 11.448 -6.934 -13.884 1.00 84.19 82 ALA A C 1
ATOM 627 O O . ALA A 1 82 ? 11.926 -8.052 -13.724 1.00 84.19 82 ALA A O 1
ATOM 628 N N . SER A 1 83 ? 10.215 -6.625 -13.477 1.00 76.9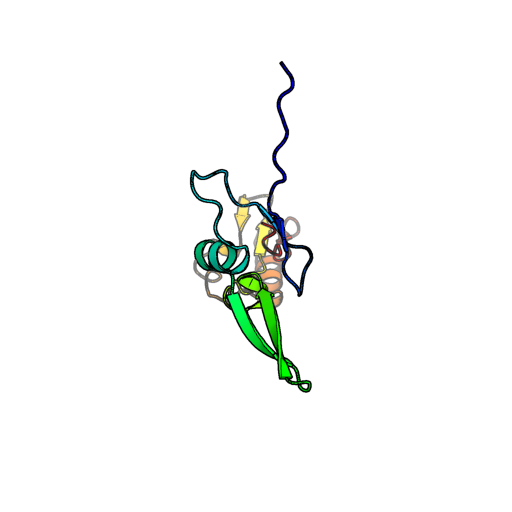4 83 SER A N 1
ATOM 629 C CA . SER A 1 83 ? 9.305 -7.572 -12.818 1.00 76.94 83 SER A CA 1
ATOM 630 C C . SER A 1 83 ? 8.903 -8.795 -13.663 1.00 76.94 83 SER A C 1
ATOM 632 O O . SER A 1 83 ? 8.383 -9.762 -13.108 1.00 76.94 83 SER A O 1
ATOM 634 N N . GLU A 1 84 ? 9.139 -8.779 -14.978 1.00 80.62 84 GLU A N 1
ATOM 635 C CA . GLU A 1 84 ? 8.802 -9.867 -15.910 1.00 80.62 84 GLU A CA 1
ATOM 636 C C . GLU A 1 84 ? 10.018 -10.730 -16.291 1.00 80.62 84 GLU A C 1
ATOM 638 O O . GLU A 1 84 ? 9.872 -11.718 -17.009 1.00 80.62 84 GLU A O 1
ATOM 643 N N . GLU A 1 85 ? 11.221 -10.375 -15.830 1.00 75.81 85 GLU A N 1
ATOM 644 C CA . GLU A 1 85 ? 12.461 -11.065 -16.187 1.00 75.81 85 GLU A CA 1
ATOM 645 C C . GLU A 1 85 ? 12.801 -12.170 -15.168 1.00 75.81 85 GLU A C 1
ATOM 647 O O . GLU A 1 85 ? 12.791 -11.943 -13.957 1.00 75.81 85 GLU A O 1
ATOM 652 N N . ASP A 1 86 ? 13.158 -13.368 -15.653 1.00 59.97 86 ASP A N 1
ATOM 653 C CA . ASP A 1 86 ? 13.361 -14.598 -14.855 1.00 59.97 86 ASP A CA 1
ATOM 654 C C . ASP A 1 86 ? 14.472 -14.523 -13.770 1.00 59.97 86 ASP A C 1
ATOM 656 O O . ASP A 1 86 ? 14.674 -15.480 -13.026 1.00 59.97 86 ASP A O 1
ATOM 660 N N . GLY A 1 87 ? 15.186 -13.398 -13.636 1.00 61.53 87 GLY A N 1
ATOM 661 C CA . GLY A 1 87 ? 16.167 -13.129 -12.566 1.00 61.53 87 GLY A CA 1
ATOM 662 C C . GLY A 1 87 ? 15.778 -12.013 -11.585 1.00 61.53 87 GLY A C 1
ATOM 663 O O . GLY A 1 87 ? 16.539 -11.710 -10.670 1.00 61.53 87 GLY A O 1
ATOM 664 N N . TYR A 1 88 ? 14.619 -11.386 -11.792 1.00 58.81 88 TYR A N 1
ATOM 665 C CA . TYR A 1 88 ? 14.151 -10.185 -11.092 1.00 58.81 88 TYR A CA 1
ATOM 666 C C . TYR A 1 88 ? 12.691 -10.331 -10.606 1.00 58.81 88 TYR A C 1
ATOM 668 O O . TYR A 1 88 ? 12.130 -9.411 -10.022 1.00 58.81 88 TYR A O 1
ATOM 676 N N . ALA A 1 89 ? 12.092 -11.515 -10.772 1.00 58.12 89 ALA A N 1
ATOM 677 C CA . ALA A 1 89 ? 10.740 -11.845 -10.317 1.00 58.12 89 ALA A CA 1
ATOM 678 C C . ALA A 1 89 ? 10.640 -12.235 -8.819 1.00 58.12 89 ALA A C 1
ATOM 680 O O . ALA A 1 89 ? 9.562 -12.616 -8.355 1.00 58.12 89 ALA A O 1
ATOM 681 N N . GLU A 1 90 ? 11.737 -12.176 -8.053 1.00 59.75 90 GLU A N 1
ATOM 682 C CA . GLU A 1 90 ? 11.745 -12.539 -6.629 1.00 59.75 90 GLU A CA 1
ATOM 683 C C . GLU A 1 90 ? 11.261 -11.386 -5.730 1.00 59.75 90 GLU A C 1
ATOM 685 O O . GLU A 1 90 ? 11.662 -10.231 -5.869 1.00 59.75 90 GLU A O 1
ATOM 690 N N . ASP A 1 91 ? 10.370 -11.714 -4.790 1.00 61.31 91 ASP A N 1
ATOM 691 C CA . ASP A 1 91 ? 9.821 -10.789 -3.796 1.00 61.31 91 ASP A CA 1
ATOM 692 C C . ASP A 1 91 ? 10.729 -10.767 -2.547 1.00 61.31 91 ASP A C 1
ATOM 694 O O . ASP A 1 91 ? 11.074 -11.846 -2.049 1.00 61.31 91 ASP A O 1
ATOM 698 N N . PRO A 1 92 ? 11.104 -9.595 -2.000 1.00 64.81 92 PRO A N 1
ATOM 699 C CA . PRO A 1 92 ? 10.697 -8.246 -2.399 1.00 64.81 92 PRO A CA 1
ATOM 700 C C . PRO A 1 92 ? 11.618 -7.596 -3.438 1.00 64.81 92 PRO A C 1
ATOM 702 O O . PRO A 1 92 ? 12.835 -7.544 -3.273 1.00 64.81 92 PRO A O 1
ATOM 705 N N . PHE A 1 93 ? 11.008 -6.984 -4.456 1.00 74.06 93 PHE A N 1
ATOM 706 C CA . PHE A 1 93 ? 11.715 -6.203 -5.468 1.00 74.06 93 PHE A CA 1
ATOM 707 C C . PHE A 1 93 ? 11.989 -4.774 -4.988 1.00 74.06 93 PHE A C 1
ATOM 709 O O . PHE A 1 93 ? 11.070 -3.952 -4.855 1.00 74.06 93 PHE A O 1
ATOM 716 N N . THR A 1 94 ? 13.255 -4.464 -4.707 1.00 83.62 94 THR A N 1
ATOM 717 C CA . THR A 1 94 ? 13.646 -3.186 -4.102 1.00 83.62 94 THR A CA 1
ATOM 718 C C . THR A 1 94 ? 13.989 -2.113 -5.141 1.00 83.62 94 THR A C 1
ATOM 720 O O . THR A 1 94 ? 14.190 -2.375 -6.326 1.00 83.62 94 THR A O 1
ATOM 723 N N . ILE A 1 95 ? 14.118 -0.860 -4.689 1.00 86.94 95 ILE A N 1
ATOM 724 C CA . ILE A 1 95 ? 14.621 0.240 -5.530 1.00 86.94 95 ILE A CA 1
ATOM 725 C C . ILE A 1 95 ? 16.048 -0.020 -6.041 1.00 86.94 95 ILE A C 1
ATOM 727 O O . ILE A 1 95 ? 16.428 0.484 -7.096 1.00 86.94 95 ILE A O 1
ATOM 731 N N . GLU A 1 96 ? 16.857 -0.767 -5.287 1.00 85.56 96 GLU A N 1
ATOM 732 C CA . GLU A 1 96 ? 18.231 -1.095 -5.668 1.00 85.56 96 GLU A CA 1
ATOM 733 C C . GLU A 1 96 ? 18.242 -2.115 -6.807 1.00 85.56 96 GLU A C 1
ATOM 735 O O . GLU A 1 96 ? 19.018 -1.961 -7.748 1.00 85.56 96 GLU A O 1
ATOM 740 N N . ASP A 1 97 ? 17.316 -3.076 -6.784 1.00 85.25 97 ASP A N 1
ATOM 741 C CA . ASP A 1 97 ? 17.126 -4.041 -7.870 1.00 85.25 97 ASP A CA 1
ATOM 742 C C . ASP A 1 97 ? 16.631 -3.355 -9.147 1.00 85.25 97 ASP A C 1
ATOM 744 O O . ASP A 1 97 ? 17.186 -3.589 -10.220 1.00 85.25 97 ASP A O 1
ATOM 748 N N . ALA A 1 98 ? 15.679 -2.422 -9.024 1.00 86.75 98 ALA A N 1
ATOM 749 C CA . ALA A 1 98 ? 15.187 -1.621 -10.146 1.00 86.75 98 ALA A CA 1
ATOM 750 C C . ALA A 1 98 ? 16.301 -0.773 -10.796 1.00 86.75 98 ALA A C 1
ATOM 752 O O . ALA A 1 98 ? 16.405 -0.699 -12.020 1.00 86.75 98 ALA A O 1
ATOM 753 N N . LYS A 1 99 ? 17.169 -0.157 -9.979 1.00 88.69 99 LYS A N 1
ATOM 754 C CA . LYS A 1 99 ? 18.335 0.610 -10.457 1.00 88.69 99 LYS A CA 1
ATOM 755 C C . LYS A 1 99 ? 19.395 -0.275 -11.102 1.00 88.69 99 LYS A C 1
ATOM 757 O O . LYS A 1 99 ? 20.003 0.145 -12.082 1.00 88.69 99 LYS A O 1
ATOM 762 N N . ARG A 1 100 ? 19.629 -1.467 -10.548 1.00 88.06 100 ARG A N 1
ATOM 763 C CA . ARG A 1 100 ? 20.564 -2.444 -11.115 1.00 88.06 100 ARG A CA 1
ATOM 764 C C . ARG A 1 100 ? 20.084 -2.893 -12.490 1.00 88.06 100 ARG A C 1
ATOM 766 O O . ARG A 1 100 ? 20.835 -2.777 -13.446 1.00 88.06 100 ARG A O 1
ATOM 773 N N . TRP A 1 101 ? 18.815 -3.292 -12.605 1.00 89.00 101 TRP A N 1
ATOM 774 C CA . TRP A 1 101 ? 18.231 -3.658 -13.897 1.00 89.00 101 TRP A CA 1
ATOM 775 C C . TRP A 1 101 ? 18.318 -2.508 -14.900 1.00 89.00 101 TRP A C 1
ATOM 777 O O . TRP A 1 101 ? 18.752 -2.731 -16.020 1.00 89.00 101 TRP A O 1
ATOM 787 N N . GLN A 1 102 ? 17.993 -1.275 -14.492 1.00 89.00 102 GLN A N 1
ATOM 788 C CA . GLN A 1 102 ? 18.158 -0.089 -15.336 1.00 89.00 102 GLN A CA 1
ATOM 789 C C . GLN A 1 102 ? 19.579 0.001 -15.916 1.00 89.00 102 GLN A C 1
ATOM 791 O O . GLN A 1 102 ? 19.716 -0.005 -17.132 1.00 89.00 102 GLN A O 1
ATOM 796 N N . GLN A 1 103 ? 20.614 -0.030 -15.072 1.00 87.81 103 GLN A N 1
ATOM 797 C CA . GLN A 1 103 ? 22.018 0.081 -15.496 1.00 87.81 103 GLN A CA 1
ATOM 798 C C . GLN A 1 103 ? 22.502 -1.090 -16.363 1.00 87.81 103 GLN A C 1
ATOM 800 O O . GLN A 1 103 ? 23.339 -0.896 -17.245 1.00 87.81 103 GLN A O 1
ATOM 805 N N . ASP A 1 104 ? 21.993 -2.294 -16.107 1.00 88.00 104 ASP A N 1
ATOM 806 C CA . ASP A 1 104 ? 22.398 -3.514 -16.810 1.00 88.00 104 ASP A CA 1
ATOM 807 C C . ASP A 1 104 ? 21.614 -3.726 -18.119 1.00 88.00 104 ASP A C 1
ATOM 809 O O . ASP A 1 104 ? 22.003 -4.535 -18.970 1.00 88.00 104 ASP A O 1
ATOM 813 N N . HIS A 1 105 ? 20.508 -3.003 -18.319 1.00 87.12 105 HIS A N 1
ATOM 814 C CA . HIS A 1 105 ? 19.638 -3.209 -19.462 1.00 87.12 105 HIS A CA 1
ATOM 815 C C . HIS A 1 105 ? 20.220 -2.604 -20.746 1.00 87.12 105 HIS A C 1
ATOM 817 O O . HIS A 1 105 ? 20.566 -1.426 -20.839 1.00 87.12 105 HIS A O 1
ATOM 823 N N . ARG A 1 106 ? 20.236 -3.407 -21.814 1.00 88.00 106 ARG A N 1
ATOM 824 C CA . ARG A 1 106 ? 20.845 -3.068 -23.117 1.00 88.00 106 ARG A CA 1
ATOM 825 C C . ARG A 1 106 ? 20.322 -1.782 -23.778 1.00 88.00 106 ARG A C 1
ATOM 827 O O . ARG A 1 106 ? 20.945 -1.283 -24.710 1.00 88.00 106 ARG A O 1
ATOM 834 N N . CYS A 1 107 ? 19.140 -1.319 -23.374 1.00 86.06 107 CYS A N 1
ATOM 835 C CA . CYS A 1 107 ? 18.453 -0.162 -23.941 1.00 86.06 107 CYS A CA 1
ATOM 836 C C . CYS A 1 107 ? 18.566 1.097 -23.062 1.00 86.06 107 CYS A C 1
ATOM 838 O O . CYS A 1 107 ? 17.800 2.037 -23.266 1.00 86.06 107 CYS A O 1
ATOM 840 N N . GLU A 1 108 ? 19.507 1.154 -22.116 1.00 76.12 108 GLU A N 1
ATOM 841 C CA . GLU A 1 108 ? 19.944 2.417 -21.502 1.00 76.12 108 GLU A CA 1
ATOM 842 C C . GLU A 1 108 ? 20.204 3.494 -22.580 1.00 76.12 108 GLU A C 1
ATOM 844 O O . GLU A 1 108 ? 20.823 3.194 -23.608 1.00 76.12 108 GLU A O 1
ATOM 849 N N . PRO A 1 109 ? 19.740 4.750 -22.406 1.00 82.00 109 PRO A N 1
ATOM 850 C CA . PRO A 1 109 ? 19.098 5.349 -21.227 1.00 82.00 109 PRO A CA 1
ATOM 851 C C . PRO A 1 109 ? 17.553 5.322 -21.250 1.00 82.00 109 PRO A C 1
ATOM 853 O O . PRO A 1 109 ? 16.911 6.055 -20.503 1.00 82.00 109 PRO A O 1
ATOM 856 N N . TYR A 1 110 ? 16.924 4.522 -22.115 1.00 86.44 110 TYR A N 1
ATOM 857 C CA . TYR A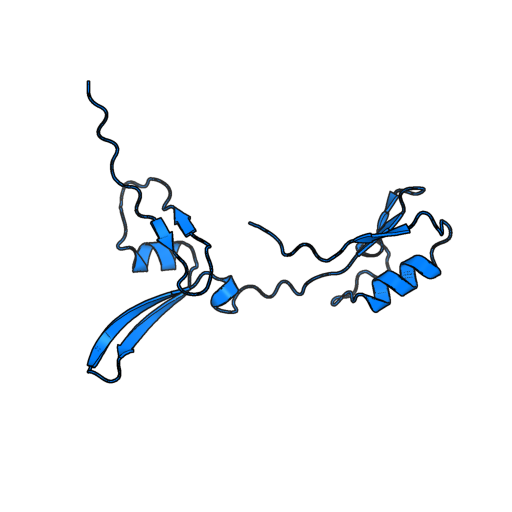 1 110 ? 15.462 4.500 -22.317 1.00 86.44 110 TYR A CA 1
ATOM 858 C C . TYR A 1 110 ? 14.702 3.666 -21.273 1.00 86.44 110 TYR A C 1
ATOM 860 O O . TYR A 1 110 ? 13.586 3.202 -21.520 1.00 86.44 110 TYR A O 1
ATOM 868 N N . VAL A 1 111 ? 15.322 3.445 -20.116 1.00 88.31 111 VAL A N 1
ATOM 869 C CA . VAL A 1 111 ? 14.733 2.739 -18.984 1.00 88.31 111 VAL A CA 1
ATOM 870 C C . VAL A 1 111 ? 14.358 3.747 -17.912 1.00 88.31 111 VAL A C 1
ATOM 872 O O . VAL A 1 111 ? 15.192 4.553 -17.498 1.00 88.31 111 VAL A O 1
ATOM 875 N N . HIS A 1 112 ? 13.124 3.681 -17.423 1.00 90.12 112 HIS A N 1
ATOM 876 C CA . HIS A 1 112 ? 12.657 4.514 -16.322 1.00 90.12 112 HIS A CA 1
ATOM 877 C C . HIS A 1 112 ? 12.225 3.671 -15.122 1.00 90.12 112 HIS A C 1
ATOM 879 O O . HIS A 1 112 ? 11.642 2.594 -15.256 1.00 90.12 112 HIS A O 1
ATOM 885 N N . LEU A 1 113 ? 12.505 4.193 -13.927 1.00 89.88 113 LEU A N 1
ATOM 886 C CA . LEU A 1 113 ? 12.047 3.596 -12.679 1.00 89.88 113 LEU A CA 1
ATOM 887 C C . LEU A 1 113 ? 10.557 3.873 -12.502 1.00 89.88 113 LEU A C 1
ATOM 889 O O . LEU A 1 113 ? 10.117 5.026 -12.506 1.00 89.88 113 LEU A O 1
ATOM 893 N N . VAL A 1 114 ? 9.796 2.811 -12.285 1.00 87.25 114 VAL A N 1
ATOM 894 C CA . VAL A 1 114 ? 8.396 2.880 -11.897 1.00 87.25 114 VAL A CA 1
ATOM 895 C C . VAL A 1 114 ? 8.359 2.805 -10.379 1.00 87.25 114 VAL A C 1
ATOM 897 O O . VAL A 1 114 ? 8.760 1.818 -9.760 1.00 87.25 114 VAL A O 1
ATOM 900 N N . GLN A 1 115 ? 7.919 3.898 -9.757 1.00 81.12 115 GLN A N 1
ATOM 901 C CA . GLN A 1 115 ? 7.701 3.894 -8.317 1.00 81.12 115 GLN A CA 1
ATOM 902 C C . GLN A 1 115 ? 6.603 2.882 -7.985 1.00 81.12 115 GLN A C 1
ATOM 904 O O . GLN A 1 115 ? 5.627 2.816 -8.741 1.00 81.12 115 GLN A O 1
ATOM 909 N N . PRO A 1 116 ? 6.715 2.154 -6.856 1.00 75.25 116 PRO A N 1
ATOM 910 C CA . PRO A 1 116 ? 5.634 1.320 -6.373 1.00 75.25 116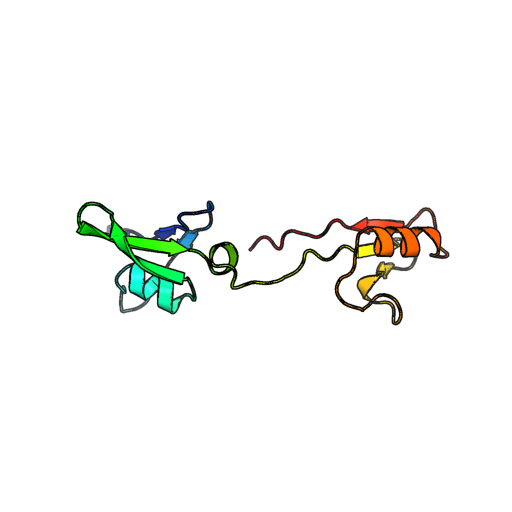 PRO A CA 1
ATOM 911 C C . PRO A 1 116 ? 4.389 2.179 -6.325 1.00 75.25 116 PRO A C 1
ATOM 913 O O . PRO A 1 116 ? 4.326 3.176 -5.591 1.00 75.25 116 PRO A O 1
ATOM 916 N N . GLN A 1 117 ? 3.397 1.806 -7.126 1.00 64.31 117 GLN A N 1
ATOM 917 C CA . GLN A 1 117 ? 2.087 2.355 -6.897 1.00 64.31 117 GLN A CA 1
ATOM 918 C C . GLN A 1 117 ? 1.710 1.873 -5.503 1.00 64.31 117 GLN A C 1
ATOM 920 O O . GLN A 1 117 ? 1.667 0.675 -5.230 1.00 64.31 117 GLN A O 1
ATOM 925 N N . ARG A 1 118 ? 1.470 2.818 -4.588 1.00 54.34 118 ARG A N 1
ATOM 926 C CA . ARG A 1 118 ? 0.523 2.517 -3.519 1.00 54.34 118 ARG A CA 1
ATOM 927 C C . ARG A 1 118 ? -0.706 2.086 -4.285 1.00 54.34 118 ARG A C 1
ATOM 929 O O . ARG A 1 118 ? -1.230 2.939 -5.000 1.00 54.34 118 ARG A O 1
ATOM 936 N N . GLU A 1 119 ? -1.056 0.806 -4.240 1.00 51.00 119 GLU A N 1
ATOM 937 C CA . GLU A 1 119 ? -2.264 0.330 -4.899 1.00 51.00 119 GLU A CA 1
ATOM 938 C C . GLU A 1 119 ? -3.395 1.196 -4.333 1.00 51.00 119 GLU A C 1
ATOM 940 O O . GLU A 1 119 ? -3.759 1.110 -3.161 1.00 51.00 119 GLU A O 1
ATOM 945 N N . GLN A 1 120 ? -3.808 2.199 -5.108 1.00 41.03 120 GLN A N 1
ATOM 946 C CA . GLN A 1 120 ? -4.980 2.983 -4.784 1.00 41.03 120 GLN A CA 1
ATOM 947 C C . GLN A 1 120 ? -6.152 2.061 -5.112 1.00 41.03 120 GLN A C 1
ATOM 949 O O . GLN A 1 120 ? -6.087 1.379 -6.137 1.00 41.03 120 GLN A O 1
ATOM 954 N N . PRO A 1 121 ? -7.172 1.987 -4.248 1.00 48.44 121 PRO A N 1
ATOM 955 C CA . PRO A 1 121 ? -8.373 1.228 -4.565 1.00 48.44 121 PRO A CA 1
ATOM 956 C C . PRO A 1 121 ? -9.035 1.732 -5.853 1.00 48.44 121 PRO A C 1
ATOM 958 O O . PRO A 1 121 ? -8.967 2.958 -6.114 1.00 48.44 121 PRO A O 1
#

Sequence (121 aa):
MTTATLPLTSIRCQNCPVTFEEPRGRYTLPGADAARAAGWTVWEGNTLGGKQVTRVYCPWCAGREKSEPKWDARCETCDSAASEEDGYAEDPFTIEDAKRWQQDHRCEPYVHLVQPQREQP

Foldseek 3Di:
DDDPDDDFDWDAAPVDRDIDTQDDDPDDDDSQVSLVVVVWDWDWDADPVRDIDIHTHGCVRVVNDPPPQAKKKAAPVPGDILCPDPVQVDPPHDPVNRVVCCVPPPRPPRMDIDGRPPPDD

pLDDT: mean 76.0, std 14.67, range [38.53, 93.88]

Radius of gyration: 22.36 Å; chains: 1; bounding box: 66×27×58 Å

Organism: NCBI:txid58110

Secondary structure (DSSP, 8-state):
-----PPP-EEE-SSSS-EEEPP--SS---HHHHHHHTT-EEEEEE-TTS-EEEEEE-TTTTT--------EEEETTTTEEGGGSTTT-SSS--HHHHHHHHHHSTTTTSEEEEPPP----